Protein AF-A0A843EQS0-F1 (afdb_monomer_lite)

pLDDT: mean 95.22, std 6.58, range [50.56, 98.44]

Sequence (70 aa):
MSKINIIEGGICAVDGVRAAGSREGKYGLAVIESKDSAASAVFTSNKVVAAPIIHTKEMIKGGKISLVVV

Foldseek 3Di:
DDDDDDDPDDPPSDPQKDKDKDDDDPDIKIKIFHPFDFDDDDDDPDPDDDPVRVVVVVVCPVRTDGMDMD

Structure (mmCIF, N/CA/C/O backbone):
data_AF-A0A843EQS0-F1
#
_entry.id   AF-A0A843EQS0-F1
#
loop_
_atom_site.group_PDB
_atom_site.id
_atom_site.type_symbol
_atom_site.label_atom_id
_atom_site.label_alt_id
_atom_site.label_comp_id
_atom_site.label_asym_id
_atom_site.label_entity_id
_atom_site.label_seq_id
_atom_site.pdbx_PDB_ins_code
_atom_site.Cartn_x
_atom_site.Cartn_y
_atom_site.Cartn_z
_atom_site.occupancy
_atom_site.B_iso_or_equiv
_atom_site.auth_seq_id
_atom_site.auth_comp_id
_atom_site.auth_asym_id
_atom_site.auth_atom_id
_atom_site.pdbx_PDB_model_num
ATOM 1 N N . MET A 1 1 ? -13.641 -20.582 14.655 1.00 50.56 1 MET A N 1
ATOM 2 C CA . MET A 1 1 ? -12.490 -20.203 13.807 1.00 50.56 1 MET A CA 1
ATOM 3 C C . MET A 1 1 ? -12.991 -20.084 12.383 1.00 50.56 1 MET A C 1
ATOM 5 O O . MET A 1 1 ? -13.577 -21.039 11.888 1.00 50.56 1 MET A O 1
ATOM 9 N N . SER A 1 2 ? -12.863 -18.910 11.768 1.00 73.88 2 SER A N 1
ATOM 10 C CA . SER A 1 2 ? -13.159 -18.729 10.345 1.00 73.88 2 SER A CA 1
ATOM 11 C C . SER A 1 2 ? -12.232 -19.612 9.503 1.00 73.88 2 SER A C 1
ATOM 13 O O . SER A 1 2 ? -11.082 -19.857 9.868 1.00 73.88 2 SER A O 1
ATO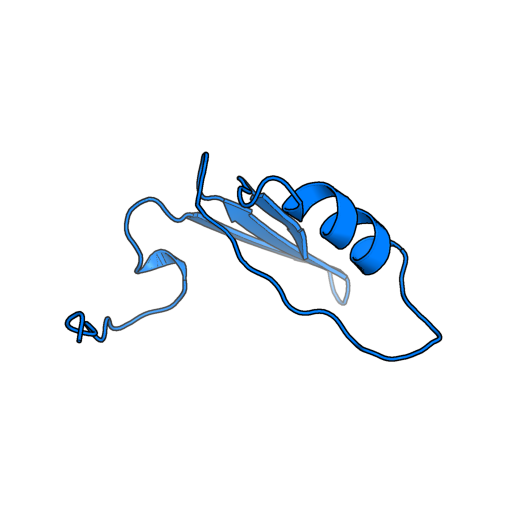M 15 N N . LYS A 1 3 ? -12.760 -20.136 8.397 1.00 84.06 3 LYS A N 1
ATOM 16 C CA . LYS A 1 3 ? -12.033 -20.997 7.462 1.00 84.06 3 LYS A CA 1
ATOM 17 C C . LYS A 1 3 ? -11.045 -20.131 6.671 1.00 84.06 3 LYS A C 1
ATOM 19 O O . LYS A 1 3 ? -11.461 -19.154 6.056 1.00 84.06 3 LYS A O 1
ATOM 24 N N . ILE A 1 4 ? -9.755 -20.459 6.719 1.00 87.00 4 ILE A N 1
ATOM 25 C CA . ILE A 1 4 ? -8.721 -19.801 5.907 1.00 87.00 4 ILE A CA 1
ATOM 26 C C . ILE A 1 4 ? -8.676 -20.516 4.557 1.00 87.00 4 ILE A C 1
ATOM 28 O O . ILE A 1 4 ? -8.466 -21.727 4.513 1.00 87.00 4 ILE A O 1
ATOM 32 N N . ASN A 1 5 ? -8.868 -19.769 3.471 1.00 86.69 5 ASN A N 1
ATOM 33 C CA . ASN A 1 5 ? -8.725 -20.281 2.113 1.00 86.69 5 ASN A CA 1
ATOM 34 C C . ASN A 1 5 ? -7.361 -19.857 1.571 1.00 86.69 5 ASN A C 1
ATOM 36 O O . ASN A 1 5 ? -7.056 -18.666 1.529 1.00 86.69 5 ASN A O 1
ATOM 40 N N . ILE A 1 6 ? -6.553 -20.829 1.157 1.00 90.38 6 ILE A N 1
ATOM 41 C CA . ILE A 1 6 ? -5.313 -20.564 0.430 1.00 90.38 6 ILE A CA 1
ATOM 42 C C . ILE A 1 6 ? -5.678 -20.419 -1.046 1.00 90.38 6 ILE A C 1
ATOM 44 O O . ILE A 1 6 ? -6.329 -21.296 -1.610 1.00 90.38 6 ILE A O 1
ATOM 48 N N . ILE A 1 7 ? -5.269 -19.306 -1.646 1.00 91.69 7 ILE A N 1
ATOM 49 C CA . ILE A 1 7 ? -5.420 -19.021 -3.073 1.00 91.69 7 ILE A CA 1
ATOM 50 C C . ILE A 1 7 ? -4.031 -18.944 -3.706 1.00 91.69 7 ILE A C 1
ATOM 52 O O . ILE A 1 7 ? -3.106 -18.395 -3.107 1.00 91.69 7 ILE A O 1
ATOM 56 N N . GLU A 1 8 ? -3.872 -19.512 -4.900 1.00 94.06 8 GLU A N 1
ATOM 57 C CA . GLU A 1 8 ? -2.638 -19.366 -5.674 1.00 94.06 8 GLU A CA 1
ATOM 58 C C . GLU A 1 8 ? -2.607 -17.998 -6.372 1.00 94.06 8 GLU A C 1
ATOM 60 O O . GLU A 1 8 ? -3.603 -17.563 -6.950 1.00 94.06 8 GLU A O 1
ATOM 65 N N . GLY A 1 9 ? -1.457 -17.317 -6.327 1.00 94.38 9 GLY A N 1
ATOM 66 C CA . GLY A 1 9 ? -1.235 -16.027 -6.986 1.00 94.38 9 GLY A CA 1
ATOM 67 C C . GLY A 1 9 ? -0.745 -14.917 -6.051 1.00 94.38 9 GLY A C 1
ATOM 68 O O . GLY A 1 9 ? -0.392 -15.148 -4.897 1.00 94.38 9 GLY A O 1
ATOM 69 N N . GLY A 1 10 ? -0.670 -13.697 -6.591 1.00 94.44 10 GLY A N 1
ATOM 70 C CA . GLY A 1 10 ? -0.329 -12.483 -5.841 1.00 94.44 10 GLY A CA 1
ATOM 71 C C . GLY A 1 10 ? -1.564 -11.751 -5.310 1.00 94.44 10 GLY A C 1
ATOM 72 O O . GLY A 1 10 ? -2.661 -12.297 -5.273 1.00 94.44 10 GLY A O 1
ATOM 73 N N . ILE A 1 11 ? -1.406 -10.471 -4.960 1.00 95.06 11 ILE A N 1
ATOM 74 C CA . ILE A 1 11 ? -2.494 -9.662 -4.384 1.00 95.06 11 ILE A CA 1
ATOM 75 C C . ILE A 1 11 ? -3.739 -9.570 -5.290 1.00 95.06 11 ILE A C 1
ATOM 77 O O . ILE A 1 11 ? -4.857 -9.546 -4.787 1.00 95.06 11 ILE A O 1
ATOM 81 N N . CYS A 1 12 ? -3.561 -9.607 -6.615 1.00 96.94 12 CYS A N 1
ATOM 82 C CA . CYS A 1 12 ? -4.659 -9.585 -7.591 1.00 96.94 12 CYS A CA 1
ATOM 83 C C . CYS A 1 12 ? -5.441 -10.909 -7.696 1.00 96.94 12 CYS A C 1
ATOM 85 O O . CYS A 1 12 ? -6.389 -10.977 -8.469 1.00 96.94 12 CYS A O 1
ATOM 87 N N . ALA A 1 13 ? -5.048 -11.968 -6.976 1.00 96.25 13 ALA A N 1
ATOM 88 C CA . ALA A 1 13 ? -5.852 -13.191 -6.877 1.00 96.25 13 ALA A CA 1
ATOM 89 C C . ALA A 1 13 ? -7.086 -13.000 -5.974 1.00 96.25 13 ALA A C 1
ATOM 91 O O . ALA A 1 13 ? -8.015 -13.805 -6.015 1.00 96.25 13 ALA A O 1
ATOM 92 N N . VAL A 1 14 ? -7.097 -11.946 -5.150 1.00 93.81 14 VAL A N 1
ATOM 93 C CA . VAL A 1 14 ? -8.250 -11.551 -4.337 1.00 93.81 14 VAL A CA 1
ATOM 94 C C . VAL A 1 14 ? -9.241 -10.792 -5.216 1.00 93.81 14 VAL A C 1
ATOM 96 O O . VAL A 1 14 ? -8.881 -9.799 -5.850 1.00 93.81 14 VAL A O 1
ATOM 99 N N . ASP A 1 15 ? -10.494 -11.246 -5.233 1.00 92.31 15 ASP A N 1
ATOM 100 C CA . ASP A 1 15 ? -11.542 -10.612 -6.031 1.00 92.31 15 ASP A CA 1
ATOM 101 C C . ASP A 1 15 ? -11.740 -9.137 -5.641 1.00 92.31 15 ASP A C 1
ATOM 103 O O . ASP A 1 15 ? -11.702 -8.769 -4.465 1.00 92.31 15 ASP A O 1
ATOM 107 N N . GLY A 1 16 ? -11.918 -8.281 -6.647 1.00 93.81 16 GLY A N 1
ATOM 108 C CA . GLY A 1 16 ? -12.040 -6.831 -6.476 1.00 93.81 16 GLY A CA 1
ATOM 109 C C . GLY A 1 16 ? -10.727 -6.062 -6.264 1.00 93.81 16 GLY A C 1
ATOM 110 O O . GLY A 1 16 ? -10.765 -4.830 -6.289 1.00 93.81 16 GLY A O 1
ATOM 111 N N . VAL A 1 17 ? -9.577 -6.735 -6.123 1.00 97.44 17 VAL A N 1
ATOM 112 C CA . VAL A 1 17 ? -8.274 -6.071 -5.960 1.00 97.44 17 VAL A CA 1
ATOM 113 C C . VAL A 1 17 ? -7.557 -5.913 -7.298 1.00 97.44 17 VAL A C 1
ATOM 115 O O . VAL A 1 17 ? -7.404 -6.859 -8.069 1.00 97.44 17 VAL A O 1
ATOM 118 N N . ARG A 1 18 ? -7.069 -4.702 -7.572 1.00 98.31 18 ARG A N 1
ATOM 119 C CA . ARG A 1 18 ? -6.263 -4.379 -8.756 1.00 98.31 18 ARG A CA 1
ATOM 120 C C . ARG A 1 18 ? -4.899 -3.874 -8.328 1.00 98.31 18 ARG A C 1
ATOM 122 O O . ARG A 1 18 ? -4.785 -3.158 -7.340 1.00 98.31 18 ARG A O 1
ATOM 129 N N . ALA A 1 19 ? -3.865 -4.193 -9.094 1.00 98.25 19 ALA A N 1
ATOM 130 C CA . ALA A 1 19 ? -2.546 -3.617 -8.885 1.00 98.25 19 ALA A CA 1
ATOM 131 C C . ALA A 1 19 ? -1.848 -3.349 -10.216 1.00 98.25 19 ALA A C 1
ATOM 133 O O . ALA A 1 19 ? -2.048 -4.071 -11.193 1.00 98.25 19 ALA A O 1
ATOM 134 N N . ALA A 1 20 ? -1.022 -2.310 -10.239 1.00 98.31 20 ALA A N 1
ATOM 135 C CA . ALA A 1 20 ? -0.164 -1.967 -11.364 1.00 98.31 20 ALA A CA 1
ATOM 136 C C . ALA A 1 20 ? 1.135 -1.350 -10.845 1.00 98.31 20 ALA A C 1
ATOM 138 O O . ALA A 1 20 ? 1.191 -0.833 -9.729 1.00 98.31 20 ALA A O 1
ATOM 139 N N . GLY A 1 21 ? 2.182 -1.384 -11.662 1.00 97.75 21 GLY A N 1
ATOM 140 C CA . GLY A 1 21 ? 3.433 -0.718 -11.343 1.00 97.75 21 GLY A CA 1
ATOM 141 C C . GLY A 1 21 ? 4.179 -0.303 -12.597 1.00 97.75 21 GLY A C 1
ATOM 142 O O . GLY A 1 21 ? 4.014 -0.900 -13.659 1.00 97.75 21 GLY A O 1
ATOM 143 N N . SER A 1 22 ? 4.994 0.733 -12.462 1.00 98.00 22 SER A N 1
ATOM 144 C CA . SER A 1 22 ? 5.908 1.202 -13.496 1.00 98.00 22 SER A CA 1
ATOM 145 C C . SER A 1 22 ? 7.274 1.459 -12.880 1.00 98.00 22 SER A C 1
ATOM 147 O O . SER A 1 22 ? 7.389 1.772 -11.693 1.00 98.00 22 SER A O 1
ATOM 149 N N . ARG A 1 23 ? 8.326 1.294 -13.677 1.00 97.69 23 ARG A N 1
ATOM 150 C CA . ARG A 1 23 ? 9.697 1.475 -13.217 1.00 97.69 23 ARG A CA 1
ATOM 151 C C . ARG A 1 23 ? 10.551 2.101 -14.304 1.00 97.69 23 ARG A C 1
ATOM 153 O O . ARG A 1 23 ? 10.673 1.547 -15.390 1.00 97.69 23 ARG A O 1
ATOM 160 N N . GLU A 1 24 ? 11.225 3.186 -13.950 1.00 97.88 24 GLU A N 1
ATOM 161 C CA . GLU A 1 24 ? 12.266 3.814 -14.757 1.00 97.88 24 GLU A CA 1
ATOM 162 C C . GLU A 1 24 ? 13.603 3.728 -14.006 1.00 97.88 24 GLU A C 1
ATOM 164 O O . GLU A 1 24 ? 13.835 4.397 -12.997 1.00 97.88 24 GLU A O 1
ATOM 169 N N . GLY A 1 25 ? 14.495 2.835 -14.445 1.00 96.75 25 GLY A N 1
ATOM 170 C CA . GLY A 1 25 ? 15.791 2.621 -13.794 1.00 96.75 25 GLY A CA 1
ATOM 171 C C . GLY A 1 25 ? 15.658 2.172 -12.332 1.00 96.75 25 GLY A C 1
ATOM 172 O O . GLY A 1 25 ? 15.298 1.026 -12.059 1.00 96.75 25 GLY A O 1
ATOM 173 N N . LYS A 1 26 ? 15.981 3.051 -11.375 1.00 96.50 26 LYS A N 1
ATOM 174 C CA . LYS A 1 26 ? 15.836 2.795 -9.924 1.00 96.50 26 LYS A CA 1
ATOM 175 C C . LYS A 1 26 ? 14.554 3.373 -9.314 1.00 96.50 26 LYS A C 1
ATOM 177 O O . LYS A 1 26 ? 14.317 3.178 -8.127 1.00 96.50 26 LYS A O 1
ATOM 182 N N . TYR A 1 27 ? 13.760 4.087 -10.103 1.00 96.81 27 TYR A N 1
ATOM 183 C CA . TYR A 1 27 ? 12.543 4.751 -9.657 1.00 96.81 27 TYR A CA 1
ATOM 184 C C . TYR A 1 27 ? 11.355 3.853 -9.981 1.00 96.81 27 TYR A C 1
ATOM 186 O O . TYR A 1 27 ? 10.951 3.739 -11.136 1.00 96.81 27 TYR A O 1
ATOM 194 N N . GLY A 1 28 ? 10.864 3.144 -8.969 1.00 97.56 28 GLY A N 1
ATOM 195 C CA . GLY A 1 28 ? 9.653 2.336 -9.058 1.00 97.56 28 GLY A CA 1
ATOM 196 C C . GLY A 1 28 ? 8.461 3.080 -8.471 1.00 97.56 28 GLY A C 1
ATOM 197 O O . GLY A 1 28 ? 8.627 3.864 -7.540 1.00 97.56 28 GLY A O 1
ATOM 198 N N . LEU A 1 29 ? 7.283 2.808 -9.018 1.00 97.81 29 LEU A N 1
ATOM 199 C CA . LEU A 1 29 ? 5.993 3.189 -8.461 1.00 97.81 29 LEU A CA 1
ATOM 200 C C . LEU A 1 29 ? 5.054 1.990 -8.579 1.00 97.81 29 LEU A C 1
ATOM 202 O O . LEU A 1 29 ? 4.948 1.392 -9.652 1.00 97.81 29 LEU A O 1
ATOM 206 N N . ALA A 1 30 ? 4.351 1.666 -7.505 1.00 98.19 30 ALA A N 1
ATOM 207 C CA . ALA A 1 30 ? 3.306 0.661 -7.474 1.00 98.19 30 ALA A CA 1
ATOM 208 C C . ALA A 1 30 ? 2.021 1.232 -6.871 1.00 98.19 30 ALA A C 1
ATOM 210 O O . ALA A 1 30 ? 2.039 2.073 -5.972 1.00 98.19 30 ALA A O 1
ATOM 211 N N . VAL A 1 31 ? 0.892 0.733 -7.365 1.00 98.38 31 VAL A N 1
ATOM 212 C CA . VAL A 1 31 ? -0.4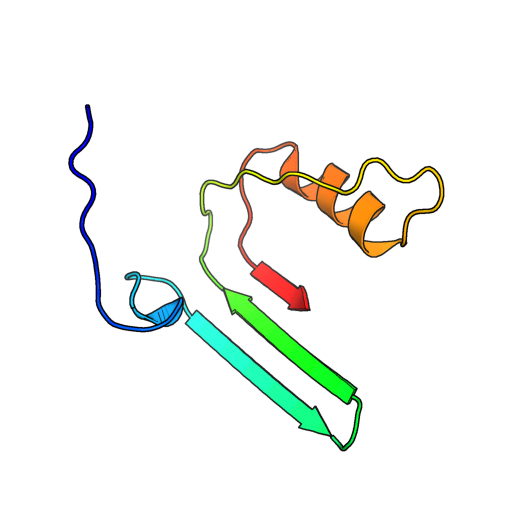39 1.026 -6.840 1.00 98.38 31 VAL A CA 1
ATOM 213 C C . VAL A 1 31 ? -1.197 -0.271 -6.596 1.00 98.38 31 VAL A C 1
ATOM 215 O O . VAL A 1 31 ? -1.129 -1.194 -7.408 1.00 98.38 31 VAL A O 1
ATOM 218 N N . ILE A 1 32 ? -1.931 -0.332 -5.486 1.00 98.44 32 ILE A N 1
ATOM 219 C CA . ILE A 1 32 ? -2.880 -1.405 -5.163 1.00 98.44 32 ILE A CA 1
ATOM 220 C C . ILE A 1 32 ? -4.223 -0.748 -4.847 1.00 98.44 32 ILE A C 1
ATOM 222 O O . ILE A 1 32 ? -4.337 -0.025 -3.859 1.00 98.44 32 ILE A O 1
ATOM 226 N N . GLU A 1 33 ? -5.226 -0.980 -5.688 1.00 98.31 33 GLU A N 1
ATOM 227 C CA . GLU A 1 33 ? -6.582 -0.447 -5.568 1.00 98.31 33 GLU A CA 1
ATOM 228 C C . GLU A 1 33 ? -7.536 -1.533 -5.060 1.00 98.31 33 GLU A C 1
ATOM 230 O O . GLU A 1 33 ? -7.602 -2.633 -5.610 1.00 98.31 33 GLU A O 1
ATOM 235 N N . SER A 1 34 ? -8.318 -1.190 -4.039 1.00 97.62 34 SER A N 1
ATOM 236 C CA . SER A 1 34 ? -9.496 -1.946 -3.611 1.00 97.62 34 SER A CA 1
ATOM 237 C C . SER A 1 34 ? -10.444 -0.991 -2.899 1.00 97.62 34 SER 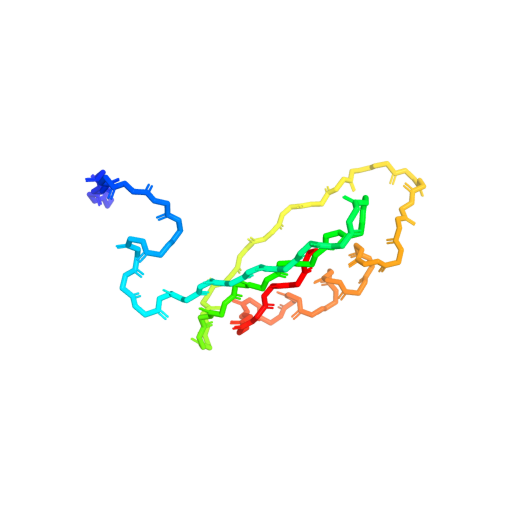A C 1
ATOM 239 O O . SER A 1 34 ? -10.132 -0.505 -1.816 1.00 97.62 34 SER A O 1
ATOM 241 N N . LYS A 1 35 ? -11.583 -0.661 -3.511 1.00 95.31 35 LYS A N 1
ATOM 242 C CA . LYS A 1 35 ? -12.470 0.413 -3.026 1.00 95.31 35 LYS A CA 1
ATOM 243 C C . LYS A 1 35 ? -13.080 0.086 -1.657 1.00 95.31 35 LYS A C 1
ATOM 245 O O . LYS A 1 35 ? -13.428 -1.061 -1.401 1.00 95.31 35 LYS A O 1
ATOM 250 N N . ASP A 1 36 ? -13.217 1.109 -0.805 1.00 94.12 36 ASP A N 1
ATOM 251 C CA . ASP A 1 36 ? -13.893 1.068 0.512 1.00 94.12 36 ASP A CA 1
ATOM 252 C C . ASP A 1 36 ? -13.528 -0.148 1.392 1.00 94.12 36 ASP A C 1
ATOM 254 O O . ASP A 1 36 ? -14.354 -0.703 2.116 1.00 94.12 36 ASP A O 1
ATOM 258 N N . SER A 1 37 ? -12.277 -0.597 1.314 1.00 95.62 37 SER A N 1
ATOM 259 C CA . SER A 1 37 ? -11.853 -1.861 1.909 1.00 95.62 37 SER A CA 1
ATOM 260 C C . SER A 1 37 ? -11.480 -1.699 3.373 1.00 95.62 37 SER A C 1
ATOM 262 O O . SER A 1 37 ? -10.762 -0.766 3.740 1.00 95.62 37 SER A O 1
ATOM 264 N N . ALA A 1 38 ? -11.940 -2.636 4.205 1.00 96.69 38 ALA A N 1
ATOM 265 C CA . ALA A 1 38 ? -11.545 -2.709 5.604 1.00 96.69 38 ALA A CA 1
ATOM 266 C C . ALA A 1 38 ? -1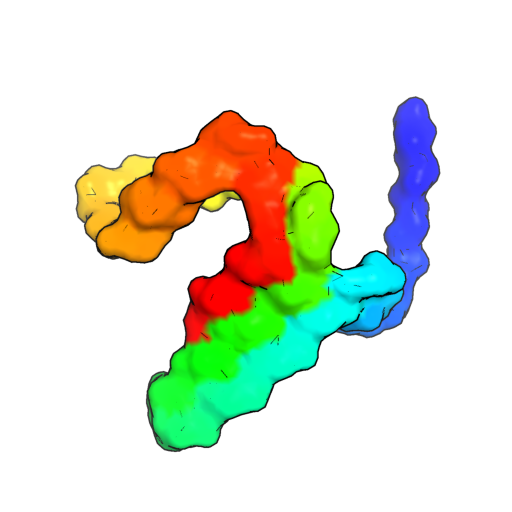0.032 -2.935 5.704 1.00 96.69 38 ALA A C 1
ATOM 268 O O . ALA A 1 38 ? -9.472 -3.791 5.018 1.00 96.69 38 ALA A O 1
ATOM 269 N N . ALA A 1 39 ? -9.376 -2.159 6.557 1.00 96.50 39 ALA A N 1
ATOM 270 C CA . ALA A 1 39 ? -7.929 -2.106 6.624 1.00 96.50 39 ALA A CA 1
ATOM 271 C C . ALA A 1 39 ? -7.431 -2.104 8.065 1.00 96.50 39 ALA A C 1
ATOM 273 O O . ALA A 1 39 ? -8.044 -1.564 8.984 1.00 96.50 39 ALA A O 1
ATOM 274 N N . SER A 1 40 ? -6.270 -2.712 8.255 1.00 96.44 40 SER A N 1
ATOM 275 C CA . SER A 1 40 ? -5.507 -2.673 9.495 1.00 96.44 40 SER A CA 1
ATOM 276 C C . SER A 1 40 ? -4.034 -2.580 9.130 1.00 96.44 40 SER A C 1
ATOM 278 O O . SER A 1 40 ? -3.599 -3.187 8.153 1.00 96.44 40 SER A O 1
ATOM 280 N N . ALA A 1 41 ? -3.268 -1.804 9.893 1.00 96.75 41 ALA A N 1
ATOM 281 C CA . ALA A 1 41 ? -1.846 -1.620 9.648 1.00 96.75 41 ALA A CA 1
ATOM 282 C C . ALA A 1 41 ? -1.068 -1.549 10.956 1.00 96.75 41 ALA A C 1
ATOM 284 O O . ALA A 1 41 ? -1.549 -1.049 11.973 1.00 96.75 41 ALA A O 1
ATOM 285 N N . VAL A 1 42 ? 0.174 -2.009 10.885 1.00 97.50 42 VAL A N 1
ATOM 286 C CA . VAL A 1 42 ? 1.196 -1.785 11.900 1.00 97.50 42 VAL A CA 1
ATOM 287 C C . VAL A 1 42 ? 2.326 -0.986 11.271 1.00 97.50 42 VAL A C 1
ATOM 289 O O . VAL A 1 42 ? 2.579 -1.073 10.070 1.00 97.50 42 VAL A O 1
ATOM 292 N N . PHE A 1 43 ? 3.001 -0.183 12.082 1.00 97.31 43 PHE A N 1
ATOM 293 C CA . PHE A 1 43 ? 4.056 0.711 11.623 1.00 97.31 43 PHE A CA 1
ATOM 294 C C . PHE A 1 43 ? 5.305 0.506 12.470 1.00 97.31 43 PHE A C 1
ATOM 296 O O . PHE A 1 43 ? 5.222 0.031 13.602 1.00 97.31 43 PHE A O 1
ATOM 303 N N . THR A 1 44 ? 6.460 0.903 11.936 1.00 97.69 44 THR A N 1
ATOM 304 C CA . THR A 1 44 ? 7.723 0.852 12.682 1.00 97.69 44 THR A CA 1
ATOM 305 C C . THR A 1 44 ? 7.632 1.609 14.013 1.00 97.69 44 THR A C 1
ATOM 307 O O . THR A 1 44 ? 6.979 2.654 14.107 1.00 97.69 44 THR A O 1
ATOM 310 N N . SER A 1 45 ? 8.309 1.080 15.033 1.00 97.19 45 SER A N 1
ATOM 311 C CA . SER A 1 45 ? 8.464 1.690 16.358 1.00 97.19 45 SER A CA 1
ATOM 312 C C . SER A 1 45 ? 9.707 2.582 16.472 1.00 97.19 45 SER A C 1
ATOM 314 O O . SER A 1 45 ? 9.966 3.139 17.539 1.00 97.19 45 SER A O 1
ATOM 316 N N . ASN A 1 46 ? 10.490 2.728 15.394 1.00 98.25 46 ASN A N 1
ATOM 317 C CA . ASN A 1 46 ? 11.655 3.611 15.377 1.00 98.25 46 ASN A CA 1
ATOM 318 C C . ASN A 1 46 ? 11.239 5.070 15.658 1.00 98.25 46 ASN A C 1
ATOM 320 O O . ASN A 1 46 ? 10.188 5.524 15.210 1.00 98.25 46 ASN A O 1
ATOM 324 N N . LYS A 1 47 ? 12.083 5.811 16.385 1.00 96.88 47 LYS A N 1
ATOM 325 C CA . LYS A 1 47 ? 11.895 7.240 16.674 1.00 96.88 47 LYS A CA 1
ATOM 326 C C . LYS A 1 47 ? 12.055 8.111 15.425 1.00 96.88 47 LYS A C 1
ATOM 328 O O . LYS A 1 47 ? 11.418 9.155 15.331 1.00 96.88 47 LYS A O 1
ATOM 333 N N . VAL A 1 48 ? 12.896 7.690 14.478 1.00 97.69 48 VAL A N 1
ATOM 334 C CA . VAL A 1 48 ? 13.060 8.355 13.180 1.00 97.69 48 VAL A CA 1
ATOM 335 C C . VAL A 1 48 ? 12.099 7.709 12.187 1.00 97.69 48 VAL A C 1
ATOM 337 O O . VAL A 1 48 ? 12.228 6.525 11.874 1.00 97.69 48 VAL A O 1
ATOM 340 N N . VAL A 1 49 ? 11.127 8.480 11.700 1.00 97.75 49 VAL A N 1
ATOM 341 C CA . VAL A 1 49 ? 10.067 7.999 10.803 1.00 97.75 49 VAL A CA 1
ATOM 342 C C . VAL A 1 49 ? 9.974 8.856 9.548 1.00 97.75 49 VAL A C 1
ATOM 344 O O . VAL A 1 49 ? 10.118 10.075 9.598 1.00 97.75 49 VAL A O 1
ATOM 347 N N . ALA A 1 50 ? 9.712 8.212 8.413 1.00 98.00 50 ALA A N 1
ATOM 348 C CA . ALA A 1 50 ? 9.480 8.907 7.155 1.00 98.00 50 ALA A CA 1
ATOM 349 C C . ALA A 1 50 ? 8.066 9.513 7.114 1.00 98.00 50 ALA A C 1
ATOM 351 O O . ALA A 1 50 ? 7.123 8.960 7.687 1.00 98.00 50 ALA A O 1
ATOM 352 N N . ALA A 1 51 ? 7.903 10.609 6.370 1.00 98.12 51 ALA A N 1
ATOM 353 C CA . ALA A 1 51 ? 6.617 11.289 6.200 1.00 98.12 51 ALA A CA 1
ATOM 354 C C . ALA A 1 51 ? 5.448 10.363 5.774 1.00 98.12 51 ALA A C 1
ATOM 356 O O . ALA A 1 51 ? 4.365 10.510 6.346 1.00 98.12 51 ALA A O 1
ATOM 357 N N . PRO A 1 52 ? 5.627 9.361 4.879 1.00 97.31 52 PRO A N 1
ATOM 358 C CA . PRO A 1 52 ? 4.536 8.461 4.489 1.00 97.31 52 PRO A CA 1
ATOM 359 C C . PRO A 1 52 ? 3.953 7.655 5.652 1.00 97.31 52 PRO A C 1
ATOM 361 O O . PRO A 1 52 ? 2.760 7.364 5.662 1.00 97.31 52 PRO A O 1
ATOM 364 N N . ILE A 1 53 ? 4.763 7.330 6.665 1.00 97.81 53 ILE A N 1
ATOM 365 C CA . ILE A 1 53 ? 4.293 6.612 7.854 1.00 97.81 53 ILE A CA 1
ATOM 366 C C . ILE A 1 53 ? 3.355 7.496 8.676 1.00 97.81 53 ILE A C 1
ATOM 368 O O . ILE A 1 53 ? 2.313 7.027 9.126 1.00 97.81 53 ILE A O 1
ATOM 372 N N . ILE A 1 54 ? 3.705 8.773 8.854 1.00 97.75 54 ILE A N 1
ATOM 373 C CA . ILE A 1 54 ? 2.870 9.740 9.579 1.00 97.75 54 ILE A CA 1
ATOM 374 C C . ILE A 1 54 ? 1.544 9.927 8.837 1.00 97.75 54 ILE A C 1
ATOM 376 O O . ILE A 1 54 ? 0.481 9.818 9.439 1.00 97.75 54 ILE A O 1
ATOM 380 N N . HIS A 1 55 ? 1.606 10.128 7.519 1.00 97.56 55 HIS A N 1
ATOM 381 C CA . HIS A 1 55 ? 0.417 10.313 6.694 1.00 97.56 55 HIS A CA 1
ATOM 382 C C . HIS A 1 55 ? -0.505 9.083 6.713 1.00 97.56 55 HIS A C 1
ATOM 384 O O . HIS A 1 55 ? -1.700 9.201 6.973 1.00 97.56 55 HIS A O 1
ATOM 390 N N . THR A 1 56 ? 0.053 7.886 6.514 1.00 97.56 56 THR A N 1
ATOM 391 C CA . THR A 1 56 ? -0.733 6.643 6.463 1.00 97.56 56 THR A CA 1
ATOM 392 C C . THR A 1 56 ? -1.368 6.311 7.816 1.00 97.56 56 THR A C 1
ATOM 394 O O . THR A 1 56 ? -2.501 5.835 7.848 1.00 97.56 56 THR A O 1
ATOM 397 N N . LYS A 1 57 ? -0.687 6.606 8.937 1.00 97.25 57 LYS A N 1
ATOM 398 C CA . LYS A 1 57 ? -1.254 6.466 10.291 1.00 97.25 57 LYS A CA 1
ATOM 399 C C . LYS A 1 57 ? -2.530 7.281 10.470 1.00 97.25 57 LYS A C 1
ATOM 401 O O . LYS A 1 57 ? -3.477 6.772 11.057 1.00 97.25 57 LYS A O 1
ATOM 406 N N . GLU A 1 58 ? -2.557 8.517 9.977 1.00 97.06 58 GLU A N 1
ATOM 407 C CA . GLU A 1 58 ? -3.746 9.369 10.056 1.00 97.06 58 GLU A CA 1
ATOM 408 C C . GLU A 1 58 ? -4.868 8.860 9.145 1.00 97.06 58 GLU A C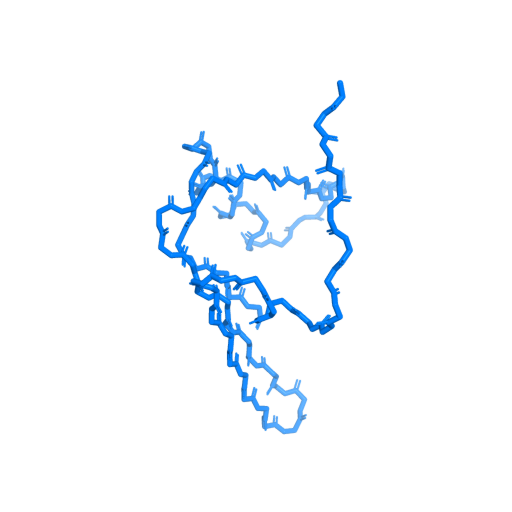 1
ATOM 410 O O . GLU A 1 58 ? -6.002 8.713 9.598 1.00 97.06 58 GLU A O 1
ATOM 415 N N . MET A 1 59 ? -4.544 8.503 7.897 1.00 95.69 59 MET A N 1
ATOM 416 C CA . MET A 1 59 ? -5.526 8.022 6.916 1.00 95.69 59 MET A CA 1
ATOM 417 C C . MET A 1 59 ? -6.245 6.742 7.363 1.00 95.69 59 MET A C 1
ATOM 419 O O . MET A 1 59 ? -7.446 6.600 7.142 1.00 95.69 59 MET A O 1
ATOM 423 N N . ILE A 1 60 ? -5.540 5.814 8.020 1.00 96.38 60 ILE A N 1
ATOM 424 C CA . ILE A 1 60 ? -6.113 4.513 8.394 1.00 96.38 60 ILE A CA 1
ATOM 425 C C . ILE A 1 60 ? -6.924 4.532 9.697 1.00 96.38 60 ILE A C 1
ATOM 427 O O . ILE A 1 60 ? -7.525 3.517 10.041 1.00 96.38 60 ILE A O 1
ATOM 431 N N . LYS A 1 61 ? -7.002 5.661 10.423 1.00 96.31 61 LYS A N 1
ATOM 432 C CA . LYS A 1 61 ? -7.792 5.758 11.672 1.00 96.31 61 LYS A CA 1
ATOM 433 C C . LYS A 1 61 ? -9.262 5.382 11.483 1.00 96.31 61 LYS A C 1
ATOM 435 O O . LYS A 1 61 ? -9.873 4.852 12.403 1.00 96.31 61 LYS A O 1
ATOM 440 N N . GLY A 1 62 ? -9.814 5.621 10.291 1.00 94.75 62 GLY A N 1
ATOM 441 C CA . GLY A 1 62 ? -11.178 5.223 9.930 1.00 94.75 62 GLY A CA 1
ATOM 442 C C . GLY A 1 62 ? -11.350 3.730 9.623 1.00 94.75 62 GLY A C 1
ATOM 443 O O . GLY A 1 62 ? -12.457 3.305 9.311 1.00 94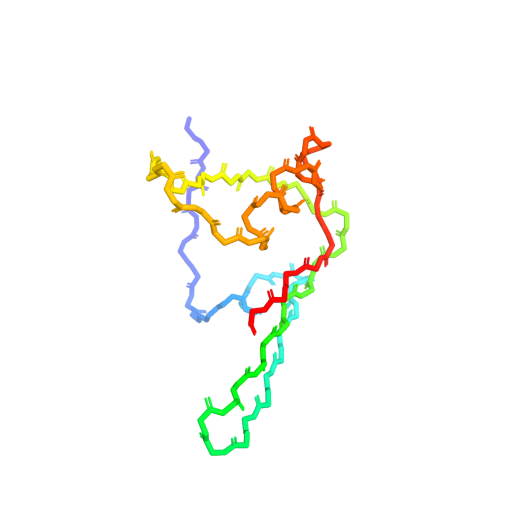.75 62 GLY A O 1
ATOM 444 N N . GLY A 1 63 ? -10.275 2.934 9.665 1.00 96.94 63 GLY A N 1
ATOM 445 C CA . GLY A 1 63 ? -10.305 1.494 9.400 1.00 96.94 63 GLY A CA 1
ATOM 446 C C . GLY A 1 63 ? -10.617 1.126 7.950 1.00 96.94 63 GLY A C 1
ATOM 447 O O . GLY A 1 63 ? -10.914 -0.034 7.672 1.00 96.94 63 GLY A O 1
ATOM 448 N N . LYS A 1 64 ? -10.565 2.092 7.027 1.00 96.69 64 LYS A N 1
ATOM 449 C CA . LYS A 1 64 ? -10.834 1.886 5.605 1.00 96.69 64 LYS A CA 1
ATOM 450 C C . LYS A 1 64 ? -9.801 2.574 4.729 1.00 96.69 64 LYS A C 1
ATOM 452 O O . LYS A 1 64 ? -9.380 3.688 5.028 1.00 96.69 64 LYS A O 1
ATOM 457 N N . ILE A 1 65 ? -9.439 1.929 3.624 1.00 96.69 65 ILE A N 1
ATOM 458 C CA . ILE A 1 65 ? -8.599 2.504 2.567 1.00 96.69 65 ILE A CA 1
ATOM 459 C C . ILE A 1 65 ? -9.165 2.125 1.199 1.00 96.69 65 ILE A C 1
ATOM 461 O O . ILE A 1 65 ? -9.952 1.190 1.081 1.00 96.69 65 ILE A O 1
ATOM 465 N N . SER A 1 66 ? -8.776 2.862 0.160 1.00 97.12 66 SER A N 1
ATOM 466 C CA . SER A 1 66 ? -9.121 2.511 -1.228 1.00 97.12 66 SER A CA 1
ATOM 467 C C . SER A 1 66 ? -7.913 2.272 -2.129 1.00 97.12 66 SER A C 1
ATOM 469 O O . SER A 1 66 ? -8.038 1.644 -3.178 1.00 97.12 66 SER A O 1
ATOM 471 N N . LEU A 1 67 ? -6.748 2.783 -1.731 1.00 97.62 67 LEU A N 1
ATOM 472 C CA . LEU A 1 67 ? -5.544 2.785 -2.542 1.00 97.62 67 LEU A CA 1
ATOM 473 C C . LEU A 1 67 ? -4.315 2.745 -1.634 1.00 97.62 67 LEU A C 1
ATOM 475 O O . LEU A 1 67 ? -4.244 3.486 -0.653 1.00 97.62 67 LEU A O 1
ATOM 479 N N . VAL A 1 68 ? -3.342 1.916 -1.994 1.00 97.94 68 VAL A N 1
ATOM 480 C CA . VAL A 1 68 ? -1.983 1.940 -1.445 1.00 97.94 68 VAL A CA 1
ATOM 481 C C . VAL A 1 68 ? -1.033 2.334 -2.568 1.00 97.94 68 VAL A C 1
ATOM 483 O O . VAL A 1 68 ? -1.115 1.772 -3.659 1.00 97.94 68 VAL A O 1
ATOM 486 N N . VAL A 1 69 ? -0.148 3.293 -2.298 1.00 98.06 69 VAL A N 1
ATOM 487 C CA . VAL A 1 69 ? 0.881 3.764 -3.235 1.00 98.06 69 VAL A CA 1
ATOM 488 C C . VAL A 1 69 ? 2.249 3.536 -2.602 1.00 98.06 69 VAL A C 1
ATOM 490 O O . VAL A 1 69 ? 2.448 3.915 -1.445 1.00 98.06 69 VAL A O 1
ATOM 493 N N . VAL A 1 70 ? 3.159 2.896 -3.342 1.00 96.00 70 VAL A N 1
ATOM 494 C CA . VAL A 1 70 ? 4.506 2.511 -2.881 1.00 96.00 70 VAL A CA 1
ATOM 495 C C . VAL A 1 70 ? 5.556 2.879 -3.914 1.00 96.00 70 VAL A C 1
ATOM 497 O O . VAL A 1 70 ? 5.299 2.639 -5.114 1.00 96.00 70 VAL A O 1
#

Secondary structure (DSSP, 8-state):
-PPPPP-SSSGGGSTT-EEEEEEETTEEEEEEEEEEEE--------SS--HHHHHHHHHGGGSEEEEEE-

Radius of gyration: 14.73 Å; chains: 1; bounding box: 30×32×31 Å